Protein AF-A0A841RBI4-F1 (afdb_monomer)

Solvent-accessible surface area (backbone atoms only — not comparable to full-atom values): 9134 Å² total; per-residue (Å²): 142,87,88,86,87,81,89,78,62,91,90,53,80,94,78,85,86,85,89,70,98,61,88,44,76,69,53,50,52,53,50,52,47,70,79,53,60,72,64,89,42,61,28,33,52,98,88,42,8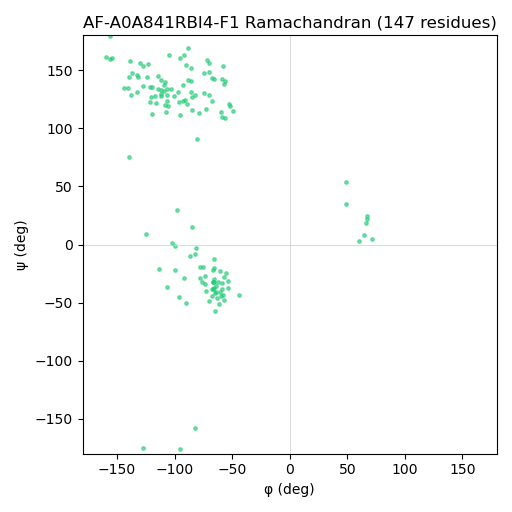2,39,85,52,61,71,87,56,41,38,38,35,36,51,56,93,97,41,25,38,40,29,35,80,88,50,72,26,39,37,92,56,54,70,68,58,48,61,74,50,44,59,68,93,45,39,44,66,26,41,103,44,30,37,34,26,58,85,37,54,68,47,75,44,81,48,80,88,64,22,34,40,33,36,29,74,80,72,49,77,49,71,30,36,49,89,30,46,62,58,53,29,58,76,69,67,64,64,78,81,126

Structure (mmCIF, N/CA/C/O backbone):
data_AF-A0A841RBI4-F1
#
_entry.id   AF-A0A841RBI4-F1
#
loop_
_atom_site.group_PDB
_atom_site.id
_atom_site.type_symbol
_atom_site.label_atom_id
_atom_site.label_alt_id
_atom_site.label_comp_id
_atom_site.label_asym_id
_atom_site.label_entity_id
_atom_site.label_seq_id
_atom_site.pdbx_PDB_ins_code
_atom_site.Cartn_x
_atom_site.Cartn_y
_atom_site.Cartn_z
_atom_site.occupancy
_atom_site.B_iso_or_equiv
_atom_site.auth_seq_id
_atom_site.auth_comp_id
_atom_site.auth_asym_id
_atom_site.auth_atom_id
_atom_site.pdbx_PDB_model_num
ATOM 1 N N . MET A 1 1 ? -30.031 3.336 -1.674 1.00 57.56 1 MET A N 1
ATOM 2 C CA . MET A 1 1 ? -29.160 4.157 -0.812 1.00 57.56 1 MET A CA 1
ATOM 3 C C . MET A 1 1 ? -29.921 5.422 -0.453 1.00 57.56 1 MET A C 1
ATOM 5 O O . MET A 1 1 ? -30.306 6.155 -1.354 1.00 57.56 1 MET A O 1
ATOM 9 N N . LYS A 1 2 ? -30.240 5.612 0.828 1.00 60.81 2 LYS A N 1
ATOM 10 C CA . LYS A 1 2 ? -30.864 6.827 1.362 1.00 60.81 2 LYS A CA 1
ATOM 11 C C . LYS A 1 2 ? -29.841 7.419 2.325 1.00 60.81 2 LYS A C 1
ATOM 13 O O . LYS A 1 2 ? -29.410 6.704 3.221 1.00 60.81 2 LYS A O 1
ATOM 18 N N . THR A 1 3 ? -29.422 8.656 2.096 1.00 56.69 3 THR A N 1
ATOM 19 C CA . THR A 1 3 ? -28.378 9.312 2.891 1.00 56.69 3 THR A CA 1
ATOM 20 C C . THR A 1 3 ? -29.018 10.437 3.692 1.00 56.69 3 THR A C 1
ATOM 22 O O . THR A 1 3 ? -29.759 11.239 3.125 1.00 56.69 3 THR A O 1
ATOM 25 N N . SER A 1 4 ? -28.758 10.483 4.994 1.00 67.25 4 SER A N 1
ATOM 26 C CA . SER A 1 4 ? -29.195 11.548 5.900 1.00 67.25 4 SER A CA 1
ATOM 27 C C . SER A 1 4 ? -27.986 12.078 6.655 1.00 67.25 4 SER A C 1
ATOM 29 O O . SER A 1 4 ? -27.141 11.298 7.086 1.00 67.25 4 SER A O 1
ATOM 31 N N . ILE A 1 5 ? -27.899 13.399 6.775 1.00 74.12 5 ILE A N 1
ATOM 32 C CA . ILE A 1 5 ? -26.862 14.094 7.536 1.00 74.12 5 ILE A CA 1
ATOM 33 C C . ILE A 1 5 ? -27.600 14.922 8.580 1.00 74.12 5 ILE A C 1
ATOM 35 O O . ILE A 1 5 ? -28.453 15.734 8.220 1.00 74.12 5 ILE A O 1
ATOM 39 N N . GLU A 1 6 ? -27.289 14.695 9.850 1.00 77.12 6 GLU A N 1
ATOM 40 C CA . GLU A 1 6 ? -27.849 15.442 10.972 1.00 77.12 6 GLU A CA 1
ATOM 41 C C . GLU A 1 6 ? -26.716 16.186 11.677 1.00 77.12 6 GLU A C 1
ATOM 43 O O . GLU A 1 6 ? -25.682 15.605 12.000 1.00 77.12 6 GLU A O 1
ATOM 48 N N . HIS A 1 7 ? -26.893 17.492 11.866 1.00 73.88 7 HIS A N 1
ATOM 49 C CA . HIS A 1 7 ? -25.967 18.315 12.635 1.00 73.88 7 HIS A CA 1
ATOM 50 C C . HIS A 1 7 ? -26.410 18.306 14.101 1.00 73.88 7 HIS A C 1
ATOM 52 O O . HIS A 1 7 ? -27.535 18.708 14.402 1.00 73.88 7 HIS A O 1
ATOM 58 N N . ILE A 1 8 ? -25.532 17.849 14.993 1.00 80.44 8 ILE A N 1
ATOM 59 C CA . ILE A 1 8 ? -25.733 17.859 16.449 1.00 80.44 8 ILE A CA 1
ATOM 60 C C . ILE A 1 8 ? -25.158 19.137 17.077 1.00 80.44 8 ILE A C 1
ATOM 62 O O . ILE A 1 8 ? -24.394 19.859 16.431 1.00 80.44 8 ILE A O 1
ATOM 66 N N . SER A 1 9 ? -25.558 19.444 18.314 1.00 80.50 9 SER A N 1
ATOM 67 C CA . SER A 1 9 ? -25.050 20.616 19.041 1.00 80.50 9 SER A CA 1
ATOM 68 C C . SER A 1 9 ? -23.579 20.438 19.440 1.00 80.50 9 SER A C 1
ATOM 70 O O . SER A 1 9 ? -23.110 19.310 19.583 1.00 80.50 9 SER A O 1
ATOM 72 N N . GLU A 1 10 ? -22.850 21.539 19.646 1.00 75.38 10 GLU A N 1
ATOM 73 C CA . GLU A 1 10 ? -21.419 21.505 20.004 1.00 75.38 10 GLU A CA 1
ATOM 74 C C . GLU A 1 10 ? -21.147 20.889 21.389 1.00 75.38 10 GLU A C 1
ATOM 76 O O . GLU A 1 10 ? -20.031 20.453 21.657 1.00 75.38 10 GLU A O 1
ATOM 81 N N . GLU A 1 11 ? -22.151 20.830 22.270 1.00 79.12 11 GLU A N 1
ATOM 82 C CA . GLU A 1 11 ? -22.046 20.209 23.597 1.00 79.12 11 GLU A CA 1
ATOM 83 C C . GLU A 1 11 ? -22.235 18.684 23.577 1.00 79.12 11 GLU A C 1
ATOM 85 O O . GLU A 1 11 ? -22.062 18.027 24.605 1.00 79.12 11 GLU A O 1
ATOM 90 N N . SER A 1 12 ? -22.623 18.121 22.432 1.00 78.62 12 SER A N 1
ATOM 91 C CA . SER A 1 12 ? -22.836 16.686 22.256 1.00 78.62 12 SER A CA 1
ATOM 92 C C . SER A 1 12 ? -21.519 15.992 21.898 1.00 78.62 12 SER A C 1
ATOM 94 O O . SER A 1 12 ? -20.729 16.515 21.112 1.00 78.62 12 SER A O 1
ATOM 96 N N . GLU A 1 13 ? -21.276 14.796 22.438 1.00 69.94 13 GLU A N 1
ATOM 97 C CA . GLU A 1 13 ? -20.157 13.975 21.967 1.00 69.94 13 GLU A CA 1
ATOM 98 C C . GLU A 1 13 ? -20.397 13.545 20.514 1.00 69.94 13 GLU A C 1
ATOM 100 O O . GLU A 1 13 ? -21.522 13.241 20.115 1.00 69.94 13 GLU A O 1
ATOM 105 N N . THR A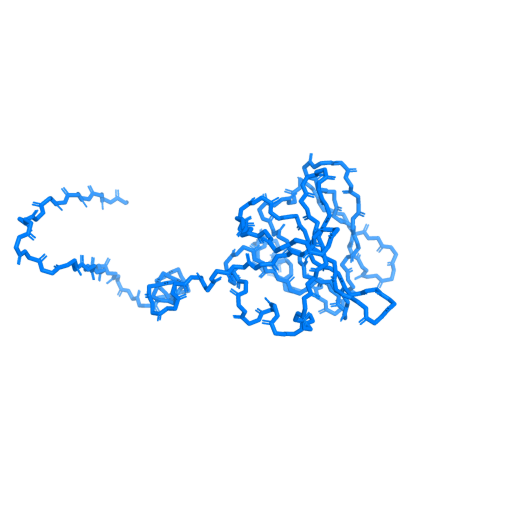 1 14 ? -19.329 13.516 19.716 1.00 72.88 14 THR A N 1
ATOM 106 C CA . THR A 1 14 ? -19.391 13.022 18.337 1.00 72.88 14 THR A CA 1
ATOM 107 C C . THR A 1 14 ? -19.851 11.566 18.334 1.00 72.88 14 THR A C 1
ATOM 109 O O . THR A 1 14 ? -19.123 10.682 18.782 1.00 72.88 14 THR A O 1
ATOM 112 N N . GLU A 1 15 ? -21.032 11.312 17.775 1.00 76.88 15 GLU A N 1
ATOM 113 C CA . GLU A 1 15 ? -21.615 9.977 17.652 1.00 76.88 15 GLU A CA 1
ATOM 114 C C . GLU A 1 15 ? -21.673 9.538 16.181 1.00 76.88 15 GLU A C 1
ATOM 116 O O . GLU A 1 15 ? -21.973 10.330 15.284 1.00 76.88 15 GLU A O 1
ATOM 121 N N . VAL A 1 16 ? -21.404 8.254 15.923 1.00 78.94 16 VAL A N 1
ATOM 122 C CA . VAL A 1 16 ? -21.596 7.626 14.609 1.00 78.94 16 VAL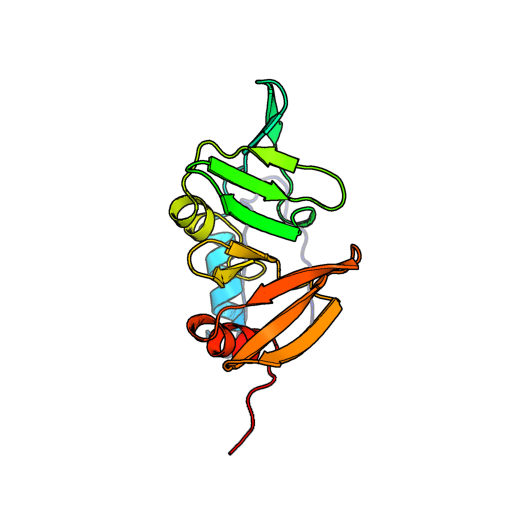 A CA 1
ATOM 123 C C . VAL A 1 16 ? -22.601 6.485 14.747 1.00 78.94 16 VAL A C 1
ATOM 125 O O . VAL A 1 16 ? -22.302 5.461 15.358 1.00 78.94 16 VAL A O 1
ATOM 128 N N . VAL A 1 17 ? -23.784 6.639 14.144 1.00 83.50 17 VAL A N 1
ATOM 129 C CA . VAL A 1 17 ? -24.847 5.619 14.151 1.00 83.50 17 VAL A CA 1
ATOM 130 C C . VAL A 1 17 ? -24.944 4.947 12.781 1.00 83.50 17 VAL A C 1
ATOM 132 O O . VAL A 1 17 ? -25.231 5.595 11.774 1.00 83.50 17 VAL A O 1
ATOM 135 N N . ILE A 1 18 ? -24.727 3.629 12.735 1.00 85.00 18 ILE A N 1
ATOM 136 C CA . ILE A 1 18 ? -24.748 2.840 11.494 1.00 85.00 18 ILE A CA 1
ATOM 137 C C . ILE A 1 18 ? -26.012 1.977 11.449 1.00 85.00 18 ILE A C 1
ATOM 139 O O . ILE A 1 18 ? -26.157 1.020 12.207 1.00 85.00 18 ILE A O 1
ATOM 143 N N . TYR A 1 19 ? -26.903 2.273 10.501 1.00 86.81 19 TYR A N 1
ATOM 144 C CA . TYR A 1 19 ? -28.068 1.440 10.198 1.00 86.81 19 TYR A CA 1
ATOM 145 C C . TYR A 1 19 ? -27.753 0.501 9.031 1.00 86.81 19 TYR A C 1
ATOM 147 O O . TYR A 1 19 ? -27.620 0.938 7.888 1.00 86.81 19 TYR A O 1
ATOM 155 N N . CYS A 1 20 ? -27.665 -0.799 9.304 1.00 88.38 20 CYS A N 1
ATOM 156 C CA . CYS A 1 20 ? -27.403 -1.829 8.300 1.00 88.38 20 CYS A CA 1
ATOM 157 C C . CYS A 1 20 ? -28.412 -2.981 8.405 1.00 88.38 20 CYS A C 1
ATOM 159 O O . CYS A 1 20 ? -29.029 -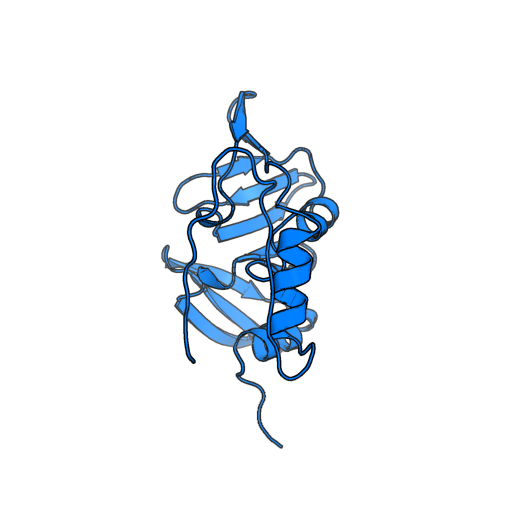3.192 9.447 1.00 88.38 20 CYS A O 1
ATOM 161 N N . HIS A 1 21 ? -28.611 -3.715 7.305 1.00 88.56 21 HIS A N 1
ATOM 162 C CA . HIS A 1 21 ? -29.467 -4.912 7.310 1.00 88.56 21 HIS A CA 1
ATOM 16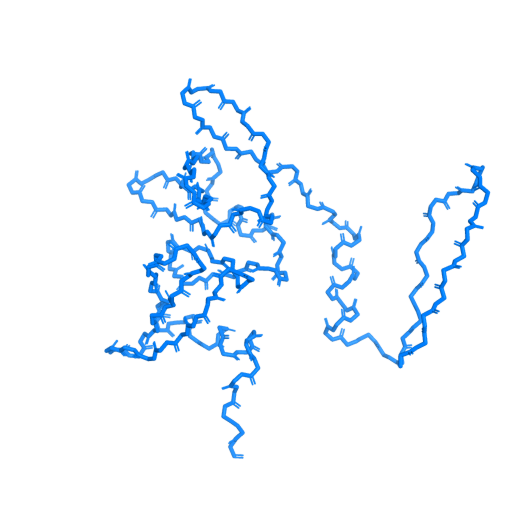3 C C . HIS A 1 21 ? -28.741 -6.121 7.927 1.00 88.56 21 HIS A C 1
ATOM 165 O O . HIS A 1 21 ? -29.383 -7.000 8.496 1.00 88.56 21 HIS A O 1
ATOM 171 N N . ALA A 1 22 ? -27.411 -6.152 7.815 1.00 90.25 22 ALA A N 1
ATOM 172 C CA . ALA A 1 22 ? -26.499 -7.088 8.459 1.00 90.25 22 ALA A CA 1
ATOM 173 C C . ALA A 1 22 ? -25.107 -6.439 8.552 1.00 90.25 22 ALA A C 1
ATOM 175 O O . ALA A 1 22 ? -24.813 -5.516 7.791 1.00 90.25 22 ALA A O 1
ATOM 176 N N . ILE A 1 23 ? -24.251 -6.935 9.450 1.00 87.81 23 ILE A N 1
ATOM 177 C CA . ILE A 1 23 ? -22.821 -6.598 9.444 1.00 87.81 23 ILE A CA 1
ATOM 178 C C . ILE A 1 23 ? -22.154 -7.473 8.381 1.00 87.81 23 ILE A C 1
ATOM 180 O O . ILE A 1 23 ? -21.787 -8.617 8.646 1.00 87.81 23 ILE A O 1
ATOM 184 N N . ASP A 1 24 ? -22.081 -6.955 7.162 1.00 89.31 24 ASP A N 1
ATOM 185 C CA . ASP A 1 24 ? -21.365 -7.561 6.043 1.00 89.31 24 ASP A CA 1
ATOM 186 C C . ASP A 1 24 ? -19.947 -6.976 5.904 1.00 89.31 24 ASP A C 1
ATOM 188 O O . ASP A 1 24 ? -19.496 -6.186 6.740 1.00 89.31 24 ASP A O 1
ATOM 192 N N . ASP A 1 25 ? -19.219 -7.388 4.862 1.00 76.88 25 ASP A N 1
ATOM 193 C CA . ASP A 1 25 ? -17.833 -6.961 4.633 1.00 76.88 25 ASP A CA 1
ATOM 194 C C . ASP A 1 25 ? -17.702 -5.430 4.501 1.00 76.88 25 ASP A C 1
ATOM 196 O O . ASP A 1 25 ? -16.703 -4.859 4.945 1.00 76.88 25 ASP A O 1
ATOM 200 N N . GLU A 1 26 ? -18.712 -4.749 3.943 1.00 81.00 26 GLU A N 1
ATOM 201 C CA . GLU A 1 26 ? -18.712 -3.287 3.814 1.00 81.00 26 GLU A CA 1
ATOM 202 C C . GLU A 1 26 ? -18.870 -2.613 5.181 1.00 81.00 26 GLU A C 1
ATOM 204 O O . GLU A 1 26 ? -18.076 -1.739 5.541 1.00 81.00 26 GLU A O 1
ATOM 209 N N . VAL A 1 27 ? -19.852 -3.047 5.978 1.00 89.56 27 VAL A N 1
ATOM 210 C CA . VAL A 1 27 ? -20.087 -2.501 7.325 1.00 89.56 27 VAL A CA 1
ATOM 211 C C . VAL A 1 27 ? -18.900 -2.787 8.246 1.00 89.56 27 VAL A C 1
ATOM 213 O O . VAL A 1 27 ? -18.463 -1.911 8.994 1.00 89.56 27 VAL A O 1
ATOM 216 N N . SER A 1 28 ? -18.327 -3.989 8.166 1.00 81.12 28 SER A N 1
ATOM 217 C CA . SER A 1 28 ? -17.174 -4.382 8.978 1.00 81.12 28 SER A CA 1
ATOM 218 C C . SER A 1 28 ? -15.926 -3.546 8.666 1.00 81.12 28 SER A C 1
ATOM 220 O O . SER A 1 28 ? -15.154 -3.227 9.576 1.00 81.12 28 SER A O 1
ATOM 222 N N . ALA A 1 29 ? -15.718 -3.161 7.402 1.00 75.44 29 ALA A N 1
ATOM 223 C CA . ALA A 1 29 ? -14.620 -2.274 7.021 1.00 75.44 29 ALA A CA 1
ATOM 224 C C . ALA A 1 29 ? -14.784 -0.867 7.623 1.00 75.44 29 ALA A C 1
ATOM 226 O O . ALA A 1 29 ? -13.800 -0.264 8.056 1.00 75.44 29 ALA A O 1
ATOM 227 N N . LEU A 1 30 ? -16.025 -0.371 7.696 1.00 83.00 30 LEU A N 1
ATOM 228 C CA . LEU A 1 30 ? -16.350 0.938 8.262 1.00 83.00 30 LEU A CA 1
ATOM 229 C C . LEU A 1 30 ? -16.109 0.979 9.778 1.00 83.00 30 LEU A C 1
ATOM 231 O O . LEU A 1 30 ? -15.477 1.909 10.272 1.00 83.00 30 LEU A O 1
ATOM 235 N N . LEU A 1 31 ? -16.534 -0.064 10.500 1.00 83.44 31 LEU A N 1
ATOM 236 C CA . LEU A 1 31 ? -16.277 -0.212 11.939 1.00 83.44 31 LEU A CA 1
ATOM 237 C C . LEU A 1 31 ? -14.774 -0.244 12.246 1.00 83.44 31 LEU A C 1
ATOM 239 O O . LEU A 1 31 ? -14.303 0.476 13.120 1.00 83.44 31 LEU A O 1
ATOM 243 N N . THR A 1 32 ? -14.003 -0.999 11.458 1.00 73.50 32 THR A N 1
ATOM 244 C CA . THR A 1 32 ? -12.540 -1.091 11.615 1.00 73.50 32 THR A CA 1
ATOM 245 C C . THR A 1 32 ? -11.857 0.275 11.491 1.00 73.50 32 THR A C 1
ATOM 247 O O . THR A 1 32 ? -10.898 0.558 12.204 1.00 73.50 32 THR A O 1
ATOM 250 N N . TYR A 1 33 ? -12.336 1.122 10.577 1.00 74.12 33 TYR A N 1
ATOM 251 C CA . TYR A 1 33 ? -11.808 2.473 10.397 1.00 74.12 33 TYR A CA 1
ATOM 252 C C . TYR A 1 33 ? -12.110 3.386 11.597 1.00 74.12 33 TYR A C 1
ATOM 254 O O . TYR A 1 33 ? -11.258 4.186 11.978 1.00 74.12 33 TYR A O 1
ATOM 262 N N . LEU A 1 34 ? -13.302 3.260 12.189 1.00 79.50 34 LEU A N 1
ATOM 263 C CA . LEU A 1 34 ? -13.727 4.067 13.336 1.00 79.50 34 LEU A CA 1
ATOM 264 C C . LEU A 1 34 ? -13.012 3.660 14.635 1.00 79.50 34 LEU A C 1
ATOM 266 O O . LEU A 1 34 ? -12.608 4.535 15.395 1.00 79.50 34 LEU A O 1
ATOM 270 N N . ASP A 1 35 ? -12.806 2.358 14.862 1.00 71.31 35 ASP A N 1
ATOM 271 C CA . ASP A 1 35 ? -12.157 1.828 16.075 1.00 71.31 35 ASP A CA 1
ATOM 272 C C . ASP A 1 35 ? -10.642 2.067 16.114 1.00 71.31 35 ASP A C 1
ATOM 274 O O . ASP A 1 35 ? -10.015 2.093 17.173 1.00 71.31 35 ASP A O 1
ATOM 278 N N . SER A 1 36 ? -10.009 2.178 14.951 1.00 63.34 36 SER A N 1
ATOM 279 C CA . SER A 1 36 ? -8.566 2.373 14.829 1.00 63.34 36 SER A CA 1
ATOM 280 C C . SER A 1 36 ? -8.297 3.374 13.715 1.00 63.34 36 SER A C 1
ATOM 282 O O . SER A 1 36 ? -7.890 2.981 12.615 1.00 63.34 36 SER A O 1
ATOM 284 N N . PRO A 1 37 ? -8.540 4.673 13.981 1.00 60.66 37 PRO A N 1
ATOM 285 C CA . PRO A 1 37 ? -8.225 5.714 13.023 1.00 60.66 37 PRO A CA 1
ATOM 286 C C . PRO A 1 37 ? -6.737 5.616 12.660 1.00 60.66 37 PRO A C 1
ATOM 288 O O . PRO A 1 37 ? -5.917 5.333 13.540 1.00 60.66 37 PRO A O 1
ATOM 291 N N . PRO A 1 38 ? -6.369 5.816 11.381 1.00 59.94 38 PRO A N 1
ATOM 292 C CA . PRO A 1 38 ? -5.007 5.592 10.924 1.00 59.94 38 PRO A CA 1
ATOM 293 C C . PRO A 1 38 ? -4.007 6.343 11.800 1.00 59.94 38 PRO A C 1
ATOM 295 O O . PRO A 1 38 ? -4.044 7.572 11.902 1.00 59.94 38 PRO A O 1
ATOM 298 N N . 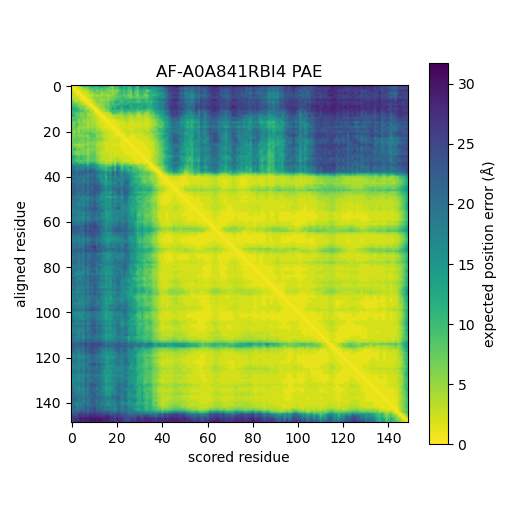THR A 1 39 ? -3.104 5.600 12.436 1.00 66.56 39 THR A N 1
ATOM 299 C CA . THR A 1 39 ? -1.984 6.180 13.169 1.00 66.56 39 THR A CA 1
ATOM 300 C C . THR A 1 39 ? -1.180 7.050 12.207 1.00 66.56 39 THR A C 1
ATOM 302 O O . THR A 1 39 ? -0.951 6.665 11.059 1.00 66.56 39 THR A O 1
ATOM 305 N N . ALA A 1 40 ? -0.743 8.224 12.665 1.00 77.75 40 ALA A N 1
ATOM 306 C CA . ALA A 1 40 ? 0.076 9.134 11.872 1.00 77.75 40 ALA A CA 1
ATOM 307 C C . ALA A 1 40 ? 1.262 8.388 11.230 1.00 77.75 40 ALA A C 1
ATOM 309 O O . ALA A 1 40 ? 2.144 7.868 11.923 1.00 77.75 40 ALA A O 1
ATOM 310 N N . LEU A 1 41 ? 1.272 8.322 9.898 1.00 89.12 41 LEU A N 1
ATOM 311 C CA . LEU A 1 41 ? 2.327 7.666 9.142 1.00 89.12 41 LEU A CA 1
ATOM 312 C C . LEU A 1 41 ? 3.479 8.645 8.937 1.00 89.12 41 LEU A C 1
ATOM 314 O O . LEU A 1 41 ? 3.281 9.736 8.412 1.00 89.12 41 LEU A O 1
ATOM 318 N N . PHE A 1 42 ? 4.692 8.247 9.309 1.00 92.25 42 PHE A N 1
ATOM 319 C CA . PHE A 1 42 ? 5.883 9.078 9.147 1.00 92.25 42 PHE A CA 1
ATOM 320 C C . PHE A 1 42 ? 6.876 8.471 8.158 1.00 92.25 42 PHE A C 1
ATOM 322 O O . PHE A 1 42 ? 7.080 7.253 8.118 1.00 92.25 42 PHE A O 1
ATOM 329 N N . GLY A 1 43 ? 7.549 9.341 7.408 1.00 95.19 43 GLY A N 1
ATOM 330 C CA . GLY A 1 43 ? 8.672 8.994 6.545 1.00 95.19 43 GLY A CA 1
ATOM 331 C C . GLY A 1 43 ? 9.809 10.002 6.661 1.00 95.19 43 GLY A C 1
ATOM 332 O O . GLY A 1 43 ? 9.578 11.180 6.906 1.00 95.19 43 GLY A O 1
ATOM 333 N N . GLU A 1 44 ? 11.042 9.532 6.501 1.00 96.19 44 GLU A N 1
ATOM 334 C CA . GLU A 1 44 ? 12.260 10.327 6.654 1.00 96.19 44 GLU A CA 1
ATOM 335 C C . GLU A 1 44 ? 12.861 10.714 5.293 1.00 96.19 44 GLU A C 1
ATOM 337 O O . GLU A 1 44 ? 13.011 9.852 4.418 1.00 96.19 44 GLU A O 1
ATOM 342 N N . VAL A 1 45 ? 13.238 11.987 5.142 1.00 95.62 45 VAL A N 1
ATOM 343 C CA . VAL A 1 45 ? 14.073 12.526 4.050 1.00 95.62 45 VAL A CA 1
ATOM 344 C C . VAL A 1 45 ? 15.140 13.402 4.695 1.00 95.62 45 VAL A C 1
ATOM 346 O O . VAL A 1 45 ? 14.821 14.187 5.574 1.00 95.62 45 VAL A O 1
ATOM 349 N N . ASP A 1 46 ? 16.412 13.230 4.333 1.00 92.62 46 ASP A N 1
ATOM 350 C CA . ASP A 1 46 ? 17.522 14.052 4.849 1.00 92.62 46 ASP A CA 1
ATOM 351 C C . ASP A 1 46 ? 17.561 14.224 6.386 1.00 92.62 46 ASP A C 1
ATOM 353 O O . ASP A 1 46 ? 18.012 15.240 6.906 1.00 92.62 46 ASP A O 1
ATOM 357 N N . LYS A 1 47 ? 17.159 13.172 7.121 1.00 88.94 47 LYS A N 1
ATOM 358 C CA . LYS A 1 47 ? 17.026 13.107 8.595 1.00 88.94 47 LYS A CA 1
ATOM 359 C C . LYS A 1 47 ? 15.855 13.898 9.192 1.00 88.94 47 LYS A C 1
ATOM 361 O O . LYS A 1 47 ? 15.703 13.911 10.415 1.00 88.94 47 LYS A O 1
ATOM 366 N N . GLU A 1 48 ? 15.003 14.487 8.366 1.00 92.62 48 GLU A N 1
ATOM 367 C CA . GLU A 1 48 ? 13.758 15.132 8.777 1.00 92.62 48 GLU A CA 1
ATOM 368 C C . GLU A 1 48 ? 12.588 14.147 8.705 1.00 92.62 48 GLU A C 1
ATOM 370 O O . GLU A 1 48 ? 12.473 13.356 7.769 1.00 92.62 48 GLU A O 1
ATOM 375 N N . LEU A 1 49 ? 11.717 14.170 9.720 1.00 93.56 49 LEU A N 1
ATOM 376 C CA . LEU A 1 49 ? 10.499 13.361 9.751 1.00 93.56 49 LEU A CA 1
ATOM 377 C C . LEU A 1 49 ? 9.338 14.144 9.141 1.00 93.56 49 LEU A C 1
ATOM 379 O O . LEU A 1 49 ? 8.978 15.213 9.626 1.00 93.56 49 LEU A O 1
ATOM 383 N N . HIS A 1 50 ? 8.702 13.554 8.137 1.00 93.44 50 HIS A N 1
ATOM 384 C CA . HIS A 1 50 ? 7.527 14.098 7.474 1.00 93.44 50 HIS A CA 1
ATOM 385 C C . HIS A 1 50 ? 6.299 13.267 7.826 1.00 93.44 50 HIS A C 1
ATOM 387 O O . HIS A 1 50 ? 6.330 12.037 7.734 1.00 93.44 50 HIS A O 1
ATOM 393 N N . LEU A 1 51 ? 5.215 13.945 8.203 1.00 92.44 51 LEU A N 1
ATOM 394 C CA . LEU A 1 51 ? 3.893 13.334 8.271 1.00 92.44 51 LEU A CA 1
ATOM 395 C C . LEU A 1 51 ? 3.411 13.047 6.846 1.00 92.44 51 LEU A C 1
ATOM 397 O O . LEU A 1 51 ? 3.435 13.930 5.987 1.00 92.44 51 LEU A O 1
ATOM 401 N N . LEU A 1 52 ? 2.988 11.813 6.601 1.00 93.31 52 LEU A N 1
ATOM 402 C CA . LEU A 1 52 ? 2.561 11.337 5.297 1.00 93.31 52 LEU A CA 1
ATOM 403 C C . LEU A 1 52 ? 1.058 11.110 5.279 1.00 93.31 52 LEU A C 1
ATOM 405 O O . LEU A 1 52 ? 0.488 10.507 6.184 1.00 93.31 52 LEU A O 1
ATOM 409 N N . ASP A 1 53 ? 0.451 11.545 4.185 1.00 91.25 53 ASP A N 1
ATOM 410 C CA . ASP A 1 53 ? -0.925 11.235 3.838 1.00 91.25 53 ASP A CA 1
ATOM 411 C C . ASP A 1 53 ? -0.966 9.876 3.109 1.00 91.25 53 ASP A C 1
ATOM 413 O O . ASP A 1 53 ? -0.395 9.768 2.011 1.00 91.25 53 ASP A O 1
ATOM 417 N N . PRO A 1 54 ? -1.613 8.836 3.676 1.00 91.38 54 PRO A N 1
ATOM 418 C CA . PRO A 1 54 ? -1.752 7.537 3.025 1.00 91.38 54 PRO A CA 1
ATOM 419 C C . PRO A 1 54 ? -2.353 7.621 1.621 1.00 91.38 54 PRO A C 1
ATOM 421 O O . PRO A 1 54 ? -1.950 6.862 0.737 1.00 91.38 54 PRO A O 1
ATOM 424 N N . GLU A 1 55 ? -3.237 8.587 1.357 1.00 91.31 55 GLU A N 1
ATOM 425 C CA . GLU A 1 55 ? -3.836 8.749 0.035 1.00 91.31 55 GLU A CA 1
ATOM 426 C C . GLU A 1 55 ? -2.821 9.167 -1.027 1.00 91.31 55 GLU A C 1
ATOM 428 O O . GLU A 1 55 ? -3.040 8.928 -2.214 1.00 91.31 55 GLU A O 1
ATOM 433 N N . LYS A 1 56 ? -1.688 9.766 -0.650 1.00 94.69 56 LYS A N 1
ATOM 434 C CA . LYS A 1 56 ? -0.621 10.153 -1.589 1.00 94.69 56 LYS A CA 1
ATOM 435 C C . LYS A 1 56 ? 0.373 9.026 -1.856 1.00 94.69 56 LYS A C 1
ATOM 437 O O . LYS A 1 56 ? 1.171 9.126 -2.789 1.00 94.69 56 LYS A O 1
ATOM 442 N N . ILE A 1 57 ? 0.310 7.938 -1.092 1.00 96.75 57 ILE A N 1
ATOM 443 C CA . ILE A 1 57 ? 1.241 6.817 -1.201 1.00 96.75 57 ILE A CA 1
ATOM 444 C C . ILE A 1 57 ? 0.775 5.844 -2.280 1.00 96.75 57 ILE A C 1
ATOM 446 O O . ILE A 1 57 ? -0.372 5.402 -2.313 1.00 96.75 57 ILE A O 1
ATOM 450 N N . TYR A 1 58 ? 1.707 5.477 -3.153 1.00 98.19 58 TYR A N 1
ATOM 451 C CA . TYR A 1 58 ? 1.514 4.497 -4.212 1.00 98.19 58 TYR A CA 1
ATOM 452 C C . TYR A 1 58 ? 1.851 3.088 -3.744 1.00 98.19 58 TYR A C 1
ATOM 454 O O . TYR A 1 58 ? 1.061 2.168 -3.933 1.00 98.19 58 TYR A O 1
ATOM 462 N N . TYR A 1 59 ? 3.017 2.902 -3.136 1.00 98.19 59 TYR A N 1
ATOM 463 C CA . TYR A 1 59 ? 3.433 1.612 -2.601 1.00 98.19 59 TYR A CA 1
ATOM 464 C C . TYR A 1 59 ? 4.530 1.794 -1.557 1.00 98.19 59 TYR A C 1
ATOM 466 O O . TYR A 1 59 ? 5.204 2.823 -1.493 1.00 98.19 59 TYR A O 1
ATOM 474 N N . VAL A 1 60 ? 4.715 0.762 -0.749 1.00 98.12 60 VAL A N 1
ATOM 475 C CA . VAL A 1 60 ? 5.812 0.637 0.202 1.00 98.12 60 VAL A CA 1
ATOM 476 C C . VAL A 1 60 ? 6.595 -0.606 -0.169 1.00 98.12 60 VAL A C 1
ATOM 478 O O . VAL A 1 60 ? 6.001 -1.653 -0.425 1.00 98.12 60 VAL A O 1
ATOM 481 N N . GLU A 1 61 ? 7.920 -0.521 -0.185 1.00 97.38 61 GLU A N 1
ATOM 482 C CA . GLU A 1 61 ? 8.764 -1.676 -0.460 1.00 97.38 61 GLU A CA 1
ATOM 483 C C . GLU A 1 61 ? 9.901 -1.807 0.548 1.00 97.38 61 GLU A C 1
ATOM 485 O O . GLU A 1 61 ? 10.453 -0.819 1.026 1.00 97.38 61 GLU A O 1
ATOM 490 N N . SER A 1 62 ? 10.278 -3.042 0.861 1.00 97.69 62 SER A N 1
ATOM 491 C CA . SER A 1 62 ? 11.522 -3.311 1.562 1.00 97.69 62 SER A CA 1
ATOM 492 C C . SER A 1 62 ? 12.605 -3.667 0.559 1.00 97.69 62 SER A C 1
ATOM 494 O O . SER A 1 62 ? 12.477 -4.628 -0.198 1.00 97.69 62 SER A O 1
ATOM 496 N N . PHE A 1 63 ? 13.692 -2.908 0.587 1.00 94.75 63 PHE A N 1
ATOM 497 C CA . PHE A 1 63 ? 14.864 -3.143 -0.240 1.00 94.75 63 PHE A CA 1
ATOM 498 C C . PHE A 1 63 ? 16.121 -2.876 0.585 1.00 94.75 63 PHE A C 1
ATOM 500 O O . PHE A 1 63 ? 16.188 -1.889 1.316 1.00 94.75 63 PHE A O 1
ATOM 507 N N . ASP A 1 64 ? 17.104 -3.775 0.496 1.00 92.94 64 ASP A N 1
ATOM 508 C CA . ASP A 1 64 ? 18.393 -3.652 1.190 1.00 92.94 64 ASP A CA 1
ATOM 509 C C . ASP A 1 64 ? 18.258 -3.305 2.692 1.00 92.94 64 ASP A C 1
ATOM 511 O O . ASP A 1 64 ? 18.774 -2.306 3.193 1.00 92.94 64 ASP A O 1
ATOM 515 N N . ARG A 1 65 ? 17.463 -4.115 3.411 1.00 90.00 65 ARG A N 1
ATOM 516 C CA . ARG A 1 65 ? 17.158 -3.986 4.858 1.00 90.00 65 ARG A CA 1
ATOM 517 C C . ARG A 1 65 ? 16.485 -2.674 5.285 1.00 90.00 65 ARG A C 1
ATOM 519 O O . ARG A 1 65 ? 16.212 -2.501 6.474 1.00 90.00 65 ARG A O 1
ATOM 526 N N . ARG A 1 66 ? 16.176 -1.792 4.339 1.00 95.81 66 ARG A N 1
ATOM 527 C CA . ARG A 1 66 ? 15.421 -0.556 4.534 1.00 95.81 66 ARG A CA 1
ATOM 528 C C . ARG A 1 66 ? 14.011 -0.711 3.991 1.00 95.81 66 ARG A C 1
ATOM 530 O O . ARG A 1 66 ? 13.712 -1.646 3.242 1.00 95.81 66 ARG A O 1
ATOM 537 N N . VAL A 1 67 ? 13.139 0.188 4.421 1.00 98.00 67 VAL A N 1
ATOM 538 C CA . VAL A 1 67 ? 11.759 0.276 3.955 1.00 98.00 67 VAL A CA 1
ATOM 539 C C . VAL A 1 67 ? 11.565 1.651 3.347 1.00 98.00 67 VAL A C 1
ATOM 541 O O . VAL A 1 67 ? 11.893 2.658 3.968 1.00 98.00 67 VAL A O 1
ATOM 544 N N . PHE A 1 68 ? 11.074 1.675 2.118 1.00 98.00 68 PHE A N 1
ATOM 545 C CA . PHE A 1 68 ? 10.852 2.878 1.341 1.00 98.00 68 PHE A CA 1
ATOM 546 C C . PHE A 1 68 ? 9.362 3.058 1.096 1.00 98.00 68 PHE A C 1
ATOM 548 O O . PHE A 1 68 ? 8.679 2.113 0.706 1.00 98.00 68 PHE A O 1
ATOM 555 N N . ILE A 1 69 ? 8.880 4.276 1.306 1.00 98.06 69 ILE A N 1
ATOM 556 C CA . ILE A 1 69 ? 7.509 4.688 1.024 1.00 98.06 69 ILE A CA 1
ATOM 557 C C . ILE A 1 69 ? 7.559 5.566 -0.221 1.00 98.06 69 ILE A C 1
ATOM 559 O O . ILE A 1 69 ? 8.290 6.558 -0.249 1.00 98.06 69 ILE A O 1
ATOM 563 N N . TYR A 1 70 ? 6.808 5.195 -1.252 1.00 97.75 70 TYR A N 1
ATOM 564 C CA . TYR A 1 70 ? 6.788 5.902 -2.525 1.00 97.75 70 TYR A CA 1
ATOM 565 C C . TYR A 1 70 ? 5.475 6.647 -2.695 1.00 97.75 70 TYR A C 1
ATOM 567 O O . TYR A 1 70 ? 4.405 6.034 -2.720 1.00 97.75 70 TYR A O 1
ATOM 575 N N . GLY A 1 71 ? 5.576 7.965 -2.844 1.00 96.56 71 GLY A N 1
ATOM 576 C CA . GLY A 1 71 ? 4.504 8.801 -3.360 1.00 96.56 71 GLY A CA 1
ATOM 577 C C . GLY A 1 71 ? 4.476 8.789 -4.889 1.00 96.56 71 GLY A C 1
ATOM 578 O O . GLY A 1 71 ? 4.994 7.878 -5.546 1.00 96.56 71 GLY A O 1
ATOM 579 N N . GLU A 1 72 ? 3.877 9.823 -5.471 1.00 95.19 72 GLU A N 1
ATOM 580 C CA . GLU A 1 72 ? 3.864 10.011 -6.923 1.00 95.19 72 GLU A CA 1
ATOM 581 C C . GLU A 1 72 ? 5.278 10.260 -7.464 1.00 95.19 72 GLU A C 1
ATOM 583 O O . GLU A 1 72 ? 5.785 9.468 -8.270 1.00 95.19 72 GLU A O 1
ATOM 588 N N . CYS A 1 73 ? 5.919 11.306 -6.937 1.00 92.25 73 CYS A N 1
ATOM 589 C CA . CYS A 1 73 ? 7.290 11.718 -7.244 1.00 92.25 73 CYS A CA 1
ATOM 590 C C . CYS A 1 73 ? 8.231 11.571 -6.040 1.00 92.25 73 CYS A C 1
ATOM 592 O O . CYS A 1 73 ? 9.442 11.455 -6.223 1.00 92.25 73 CYS A O 1
ATOM 594 N N . ASP A 1 74 ? 7.677 11.527 -4.830 1.00 93.50 74 ASP A N 1
ATOM 595 C CA . ASP A 1 74 ? 8.441 11.549 -3.587 1.00 93.50 74 ASP A CA 1
ATOM 596 C C . ASP A 1 74 ? 8.826 10.149 -3.105 1.00 93.50 74 ASP A C 1
ATOM 598 O O . ASP A 1 74 ? 8.163 9.142 -3.390 1.00 93.50 74 ASP A O 1
ATOM 602 N N . LYS A 1 75 ? 9.911 10.094 -2.333 1.00 96.00 75 LYS A N 1
ATOM 603 C CA . LYS A 1 75 ? 10.423 8.875 -1.712 1.00 96.00 75 LYS A CA 1
ATOM 604 C C . LYS A 1 75 ? 10.847 9.172 -0.282 1.00 96.00 75 LYS A C 1
ATOM 606 O O . LYS A 1 75 ? 11.672 10.048 -0.058 1.00 96.00 75 LYS A O 1
ATOM 611 N N . TYR A 1 76 ? 10.360 8.362 0.648 1.00 97.62 76 TYR A N 1
ATOM 612 C CA . TYR A 1 76 ? 10.675 8.463 2.069 1.00 97.62 76 TYR A CA 1
ATOM 613 C C . TYR A 1 76 ? 11.266 7.153 2.584 1.00 97.62 76 TYR A C 1
ATOM 615 O O . TYR A 1 76 ? 10.994 6.080 2.038 1.00 97.62 76 TYR A O 1
ATOM 623 N N . ILE A 1 77 ? 12.047 7.220 3.660 1.00 97.31 77 ILE A N 1
ATOM 624 C CA . ILE A 1 77 ? 12.525 6.044 4.394 1.00 97.31 77 ILE A CA 1
ATOM 625 C C . ILE A 1 77 ? 11.657 5.855 5.637 1.00 97.31 77 ILE A C 1
ATOM 627 O O . ILE A 1 77 ? 11.491 6.775 6.430 1.00 97.31 77 ILE A O 1
ATOM 631 N N . SER A 1 78 ? 11.116 4.656 5.840 1.00 96.12 78 SER A N 1
ATOM 632 C CA . SER A 1 78 ? 10.432 4.323 7.088 1.00 96.12 78 SER A CA 1
ATOM 633 C C . SER A 1 78 ? 11.412 3.765 8.117 1.00 96.12 78 SER A C 1
ATOM 635 O O . SER A 1 78 ? 12.293 2.965 7.791 1.00 96.12 78 SER A O 1
ATOM 637 N N . ARG A 1 79 ? 11.215 4.147 9.383 1.00 93.25 79 ARG A N 1
ATOM 638 C CA . ARG A 1 79 ? 11.880 3.517 10.536 1.00 93.25 79 ARG A CA 1
ATOM 639 C C . ARG A 1 79 ? 11.240 2.180 10.917 1.00 93.25 79 ARG A C 1
ATOM 641 O O . ARG A 1 79 ? 11.883 1.374 11.586 1.00 93.25 79 ARG A O 1
ATOM 648 N N . LYS A 1 80 ? 10.003 1.943 10.474 1.00 93.69 80 LYS A N 1
ATOM 649 C CA . LYS A 1 80 ? 9.243 0.717 10.725 1.00 93.69 80 LYS A CA 1
ATOM 650 C C . LYS A 1 80 ? 9.579 -0.352 9.692 1.00 93.69 80 LYS A C 1
ATOM 652 O O . LYS A 1 80 ? 9.963 -0.069 8.553 1.00 93.69 80 LYS A O 1
ATOM 657 N N . LYS A 1 81 ? 9.448 -1.611 10.090 1.00 95.50 81 LYS A N 1
ATOM 658 C CA . LYS A 1 81 ? 9.512 -2.763 9.197 1.00 95.50 81 LYS A CA 1
ATOM 659 C C . LYS A 1 81 ? 8.255 -2.826 8.344 1.00 95.50 81 LYS A C 1
ATOM 661 O O . LYS A 1 81 ? 7.200 -2.298 8.673 1.00 95.50 81 LYS A O 1
ATOM 666 N N . LEU A 1 82 ? 8.375 -3.535 7.227 1.00 96.88 82 LEU A N 1
ATOM 667 C CA . LEU A 1 82 ? 7.288 -3.648 6.267 1.00 96.88 82 LEU A CA 1
ATOM 668 C C . LEU A 1 82 ? 6.047 -4.337 6.862 1.00 96.88 82 LEU A C 1
ATOM 670 O O . LEU A 1 82 ? 4.950 -4.015 6.446 1.00 96.88 82 LEU A O 1
ATOM 674 N N . TYR A 1 83 ? 6.194 -5.281 7.800 1.00 94.50 83 TYR A N 1
ATOM 675 C CA . TYR A 1 83 ? 5.032 -5.913 8.448 1.00 94.50 83 TYR A CA 1
ATOM 676 C C . TYR A 1 83 ? 4.336 -4.970 9.442 1.00 94.50 83 TYR A C 1
ATOM 678 O O . TYR A 1 83 ? 3.119 -4.974 9.506 1.00 94.50 83 TYR A O 1
ATOM 686 N N . GLU A 1 84 ? 5.081 -4.107 10.137 1.00 93.56 84 GLU A N 1
ATOM 687 C CA . GLU A 1 84 ? 4.500 -3.096 11.035 1.00 93.56 84 GLU A CA 1
ATOM 688 C C . GLU A 1 84 ? 3.680 -2.078 10.228 1.00 93.56 84 GLU A C 1
ATOM 690 O O . GLU A 1 84 ? 2.558 -1.742 10.584 1.00 93.56 84 GLU A O 1
ATOM 695 N N . LEU A 1 85 ? 4.197 -1.648 9.070 1.00 94.38 85 LEU A N 1
ATOM 696 C CA . LEU A 1 85 ? 3.439 -0.779 8.163 1.00 94.38 85 LEU A CA 1
ATOM 697 C C . LEU A 1 85 ? 2.207 -1.465 7.565 1.00 94.38 85 LEU A C 1
ATOM 699 O O . LEU A 1 85 ? 1.238 -0.788 7.253 1.00 94.38 85 LEU A O 1
ATOM 703 N N . GLU A 1 86 ? 2.223 -2.784 7.383 1.00 93.44 86 GLU A N 1
ATOM 704 C CA . GLU A 1 86 ? 1.046 -3.525 6.912 1.00 93.44 86 GLU A CA 1
ATOM 705 C C . GLU A 1 86 ? -0.097 -3.507 7.931 1.00 93.44 86 GLU A C 1
ATOM 707 O O . GLU A 1 86 ? -1.262 -3.503 7.540 1.00 93.44 86 GLU A O 1
ATOM 712 N N . GLU A 1 87 ? 0.229 -3.481 9.223 1.00 89.38 87 GLU A N 1
ATOM 713 C CA . GLU A 1 87 ? -0.754 -3.413 10.305 1.00 89.38 87 GLU A CA 1
ATOM 714 C C . GLU A 1 87 ? -1.350 -2.007 10.461 1.00 89.38 87 GLU A C 1
ATOM 716 O O . GLU A 1 87 ? -2.524 -1.884 10.801 1.00 89.38 87 GLU A O 1
ATOM 721 N N . GLU A 1 88 ? -0.565 -0.964 10.172 1.00 87.19 88 GLU A N 1
ATOM 722 C CA . GLU A 1 88 ? -0.958 0.441 10.352 1.00 87.19 88 GLU A CA 1
ATOM 723 C C . GLU A 1 88 ? -1.595 1.087 9.121 1.00 87.19 88 GLU A C 1
ATOM 725 O O . GLU A 1 88 ? -2.387 2.022 9.247 1.00 87.19 88 GLU A O 1
ATOM 730 N N . LEU A 1 89 ? -1.231 0.638 7.918 1.00 90.88 89 LEU A N 1
ATOM 731 C CA . LEU A 1 89 ? -1.779 1.206 6.692 1.00 90.88 89 LEU A CA 1
ATOM 732 C C . LEU A 1 89 ? -3.277 0.876 6.565 1.00 90.88 89 LEU A C 1
ATOM 734 O O . LEU A 1 89 ? -3.687 -0.246 6.874 1.00 90.88 89 LEU A O 1
ATOM 738 N N . PRO A 1 90 ? -4.103 1.804 6.040 1.00 88.38 90 PRO A N 1
ATOM 739 C CA . PRO A 1 90 ? -5.529 1.563 5.858 1.00 88.38 90 PRO A CA 1
ATOM 740 C C . PRO A 1 90 ? -5.791 0.319 4.997 1.00 88.38 90 PRO A C 1
ATOM 742 O O . PRO A 1 90 ? -5.585 0.327 3.781 1.00 88.38 90 PRO A O 1
ATOM 745 N N . LYS A 1 91 ? -6.279 -0.758 5.622 1.00 86.56 91 LYS A N 1
ATOM 746 C CA . LYS A 1 91 ? -6.457 -2.077 4.981 1.00 86.56 91 LYS A CA 1
ATOM 747 C C . LYS A 1 91 ? -7.417 -2.066 3.789 1.00 86.56 91 LYS A C 1
ATOM 749 O O . LYS A 1 91 ? -7.332 -2.929 2.924 1.00 86.56 91 LYS A O 1
ATOM 754 N N . HIS A 1 92 ? -8.312 -1.081 3.725 1.00 83.88 92 HIS A N 1
ATOM 755 C CA . HIS A 1 92 ? -9.221 -0.895 2.595 1.00 83.88 92 HIS A CA 1
ATOM 756 C C . HIS A 1 92 ? -8.529 -0.302 1.351 1.00 83.88 92 HIS A C 1
ATOM 758 O O . HIS A 1 92 ? -9.051 -0.428 0.248 1.00 83.88 92 HIS A O 1
ATOM 764 N N . GLN A 1 93 ? -7.355 0.328 1.499 1.00 89.81 93 GLN A N 1
ATOM 765 C CA . GLN A 1 93 ? -6.581 0.890 0.383 1.00 89.81 93 GLN A CA 1
ATOM 766 C C . GLN A 1 93 ? -5.345 0.050 0.057 1.00 89.81 93 GLN A C 1
ATOM 768 O O . GLN A 1 93 ? -4.986 -0.091 -1.114 1.00 89.81 93 GLN A O 1
ATOM 773 N N . PHE A 1 94 ? -4.690 -0.513 1.072 1.00 95.50 94 PHE A N 1
ATOM 774 C CA . PHE A 1 94 ? -3.396 -1.174 0.942 1.00 95.50 94 PHE A CA 1
ATOM 775 C C . PHE A 1 94 ? -3.503 -2.689 1.081 1.00 95.50 94 PHE A C 1
ATOM 777 O O . PHE A 1 94 ? -4.187 -3.198 1.961 1.00 95.50 94 PHE A O 1
ATOM 784 N N . PHE A 1 95 ? -2.752 -3.417 0.253 1.00 96.06 95 PHE A N 1
ATOM 785 C CA . PHE A 1 95 ? -2.617 -4.867 0.381 1.00 96.06 95 PHE A CA 1
ATOM 786 C C . PHE A 1 95 ? -1.182 -5.325 0.139 1.00 96.06 95 PHE A C 1
ATOM 788 O O . PHE A 1 95 ? -0.391 -4.665 -0.543 1.00 96.06 95 PHE A O 1
ATOM 795 N N . ARG A 1 96 ? -0.840 -6.502 0.660 1.00 97.75 96 ARG A N 1
ATOM 796 C CA . ARG A 1 96 ? 0.458 -7.125 0.413 1.00 97.75 96 ARG A CA 1
ATOM 797 C C . ARG A 1 96 ? 0.527 -7.663 -1.014 1.00 97.75 96 ARG A C 1
ATOM 799 O O . ARG A 1 96 ? -0.185 -8.589 -1.372 1.00 97.75 96 ARG A O 1
ATOM 806 N N . ALA A 1 97 ? 1.430 -7.120 -1.824 1.00 97.56 97 ALA A N 1
ATOM 807 C CA . ALA A 1 97 ? 1.607 -7.518 -3.222 1.00 97.56 97 ALA A CA 1
ATOM 808 C C . ALA A 1 97 ? 2.787 -8.488 -3.428 1.00 97.56 97 ALA A C 1
ATOM 810 O O . ALA A 1 97 ? 2.862 -9.216 -4.425 1.00 97.56 97 ALA A O 1
ATOM 811 N N . SER A 1 98 ? 3.743 -8.512 -2.499 1.00 97.62 98 SER A N 1
ATOM 812 C CA . SER A 1 98 ? 4.848 -9.472 -2.492 1.00 97.62 98 SER A CA 1
ATOM 813 C C . SER A 1 98 ? 5.420 -9.656 -1.084 1.00 97.62 98 SER A C 1
ATOM 815 O O . SER A 1 98 ? 5.025 -8.974 -0.138 1.00 97.62 98 SER A O 1
ATOM 817 N N . LYS A 1 99 ? 6.429 -10.527 -0.933 1.00 96.44 99 LYS A N 1
ATOM 818 C CA . LYS A 1 99 ? 7.193 -10.629 0.325 1.00 96.44 99 LYS A CA 1
ATOM 819 C C . LYS A 1 99 ? 7.797 -9.282 0.750 1.00 96.44 99 LYS A C 1
ATOM 821 O O . LYS A 1 99 ? 8.014 -9.077 1.940 1.00 96.44 99 LYS A O 1
ATOM 826 N N . TRP A 1 100 ? 8.018 -8.368 -0.188 1.00 97.38 100 TRP A N 1
ATOM 827 C CA . TRP A 1 100 ? 8.743 -7.122 0.029 1.00 97.38 100 TRP A CA 1
ATOM 828 C C . TRP A 1 100 ? 7.945 -5.880 -0.368 1.00 97.38 100 TRP A C 1
ATOM 830 O O . TRP A 1 100 ? 8.539 -4.817 -0.407 1.00 97.38 100 TRP A O 1
ATOM 840 N N . MET A 1 101 ? 6.647 -5.978 -0.684 1.00 98.31 101 MET A N 1
ATOM 841 C CA . MET A 1 101 ? 5.876 -4.834 -1.183 1.00 98.31 101 MET A CA 1
ATOM 842 C C . MET A 1 101 ? 4.434 -4.834 -0.681 1.00 98.31 101 MET A C 1
ATOM 844 O O . MET A 1 101 ? 3.754 -5.859 -0.758 1.00 98.31 101 MET A O 1
ATOM 848 N N . ILE A 1 102 ? 3.977 -3.663 -0.243 1.00 98.38 102 ILE A N 1
ATOM 849 C CA . ILE A 1 102 ? 2.580 -3.314 0.030 1.00 98.38 102 ILE A CA 1
ATOM 850 C C . ILE A 1 102 ? 2.165 -2.289 -1.024 1.00 98.38 102 ILE A C 1
ATOM 852 O O . ILE A 1 102 ? 2.909 -1.348 -1.291 1.00 98.38 102 ILE A O 1
ATOM 856 N N . LEU A 1 103 ? 1.009 -2.471 -1.647 1.00 98.44 103 LEU A N 1
ATOM 857 C CA . LEU A 1 103 ? 0.550 -1.670 -2.777 1.00 98.44 103 LEU A CA 1
ATOM 858 C C . LEU A 1 103 ? -0.781 -0.990 -2.448 1.00 98.44 103 LEU A C 1
ATOM 860 O O . LEU A 1 103 ? -1.684 -1.644 -1.932 1.00 98.44 103 LEU A O 1
ATOM 864 N N . ASN A 1 104 ? -0.908 0.297 -2.785 1.00 97.44 104 ASN A N 1
ATOM 865 C CA . ASN A 1 104 ? -2.179 1.014 -2.748 1.00 97.44 104 ASN A CA 1
ATOM 866 C C . ASN A 1 104 ? -3.016 0.654 -3.985 1.00 97.44 104 ASN A C 1
ATOM 868 O O . ASN A 1 104 ? -2.671 0.999 -5.119 1.00 97.44 104 ASN A O 1
ATOM 872 N N . THR A 1 105 ? -4.133 -0.032 -3.772 1.00 95.25 105 THR A N 1
ATOM 873 C CA . THR A 1 105 ? -5.045 -0.469 -4.835 1.00 95.25 105 THR A CA 1
ATOM 874 C C . THR A 1 105 ? -5.742 0.695 -5.531 1.00 95.25 105 THR A C 1
ATOM 876 O O . THR A 1 105 ? -5.912 0.659 -6.748 1.00 95.25 105 THR A O 1
ATOM 879 N N . GLY A 1 106 ? -6.018 1.787 -4.812 1.00 94.75 106 GLY A N 1
ATOM 880 C CA . GLY A 1 106 ? -6.575 3.020 -5.372 1.00 94.75 106 GLY A CA 1
ATOM 881 C C . GLY A 1 106 ? -5.633 3.740 -6.347 1.00 94.75 106 GLY A C 1
ATOM 882 O O . GLY A 1 106 ? -6.057 4.647 -7.075 1.00 94.75 106 GLY A O 1
ATOM 883 N N . LYS A 1 107 ? -4.355 3.342 -6.399 1.00 97.56 107 LYS A N 1
ATOM 884 C CA . LYS A 1 107 ? -3.344 3.876 -7.328 1.00 97.56 107 LYS A CA 1
ATOM 885 C C . LYS A 1 107 ? -3.090 2.993 -8.545 1.00 97.56 107 LYS A C 1
ATOM 887 O O . LYS A 1 107 ? -2.306 3.383 -9.411 1.00 97.56 107 LYS A O 1
ATOM 892 N N . ILE A 1 108 ? -3.760 1.848 -8.645 1.00 97.19 108 ILE A N 1
ATOM 893 C CA . ILE A 1 108 ? -3.690 0.973 -9.814 1.00 97.19 108 ILE A CA 1
ATOM 894 C C . ILE A 1 108 ? -4.497 1.601 -10.961 1.00 97.19 108 ILE A C 1
ATOM 896 O O . ILE A 1 108 ? -5.636 2.023 -10.783 1.00 97.19 108 ILE A O 1
ATOM 900 N N . GLU A 1 109 ? -3.890 1.680 -12.143 1.00 97.44 109 GLU A N 1
ATOM 901 C CA . GLU A 1 109 ? -4.536 2.092 -13.395 1.00 97.44 109 GLU A CA 1
ATOM 902 C C . GLU A 1 109 ? -4.988 0.877 -14.212 1.00 97.44 109 GLU A C 1
ATOM 904 O O . GLU A 1 109 ? -6.099 0.846 -14.730 1.00 97.44 109 GLU A O 1
ATOM 909 N N . SER A 1 110 ? -4.138 -0.143 -14.337 1.00 97.06 110 SER A N 1
ATOM 910 C CA . SER A 1 110 ? -4.497 -1.395 -15.009 1.00 97.06 110 SER A CA 1
ATOM 911 C C . SER A 1 110 ? -3.656 -2.560 -14.504 1.00 97.06 110 SER A C 1
ATOM 913 O O . SER A 1 110 ? -2.583 -2.370 -13.930 1.00 97.06 110 SER A O 1
ATOM 915 N N . VAL A 1 111 ? -4.139 -3.783 -14.722 1.00 96.75 111 VAL A N 1
ATOM 916 C CA . VAL A 1 111 ? -3.432 -5.017 -14.367 1.00 96.75 111 VAL A CA 1
ATOM 917 C C . VAL A 1 111 ? -3.439 -5.990 -15.536 1.00 96.75 111 VAL A C 1
ATOM 919 O O . VAL A 1 111 ? -4.428 -6.098 -16.259 1.00 96.75 111 VAL A O 1
ATOM 922 N N . ARG A 1 112 ? -2.349 -6.738 -15.712 1.00 95.62 112 ARG A N 1
ATOM 923 C CA . ARG A 1 112 ? -2.272 -7.819 -16.701 1.00 95.62 112 ARG A CA 1
ATOM 924 C C . ARG A 1 112 ? -1.525 -9.035 -16.154 1.00 95.62 112 ARG A C 1
ATOM 926 O O . ARG A 1 112 ? -0.560 -8.868 -15.403 1.00 95.62 112 ARG A O 1
ATOM 933 N N . PRO A 1 113 ? -1.932 -10.262 -16.520 1.00 95.38 113 PRO A N 1
ATOM 934 C CA . PRO A 1 113 ? -1.126 -11.445 -16.258 1.00 95.38 113 PRO A CA 1
ATOM 935 C C . PRO A 1 113 ? 0.243 -11.324 -16.928 1.00 95.38 113 PRO A C 1
ATOM 937 O O . PRO A 1 113 ? 0.351 -10.830 -18.051 1.00 95.38 113 PRO A O 1
ATOM 940 N N . VAL A 1 114 ? 1.277 -11.815 -16.253 1.00 95.12 114 VAL A N 1
ATOM 941 C CA . VAL A 1 114 ? 2.608 -12.015 -16.834 1.00 95.12 114 VAL A CA 1
ATOM 942 C C . VAL A 1 114 ? 3.067 -13.456 -16.588 1.00 95.12 114 VAL A C 1
ATOM 944 O O . VAL A 1 114 ? 2.305 -14.294 -16.099 1.00 95.12 114 VAL A O 1
ATOM 947 N N . ILE A 1 115 ? 4.304 -13.769 -16.970 1.00 89.38 115 ILE A N 1
ATOM 948 C CA . ILE A 1 115 ? 4.881 -15.114 -16.866 1.00 89.38 115 ILE A CA 1
ATOM 949 C C . ILE A 1 115 ? 4.841 -15.603 -15.405 1.00 89.38 115 ILE A C 1
ATOM 951 O O . ILE A 1 115 ? 4.849 -14.811 -14.459 1.00 89.38 115 ILE A O 1
ATOM 955 N N . ASP A 1 116 ? 4.807 -16.925 -15.222 1.00 89.50 116 ASP A N 1
ATOM 956 C CA . ASP A 1 116 ? 4.944 -17.577 -13.914 1.00 89.50 116 ASP A CA 1
ATOM 957 C C . ASP A 1 116 ? 3.766 -17.297 -12.954 1.00 89.50 116 ASP A C 1
ATOM 959 O O . ASP A 1 116 ? 3.887 -17.395 -11.731 1.00 89.50 116 ASP A O 1
ATOM 963 N N . GLY A 1 117 ? 2.588 -16.967 -13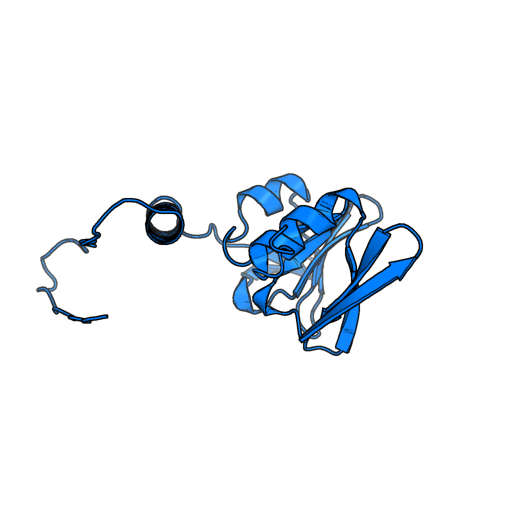.493 1.00 89.50 117 GLY A N 1
ATOM 964 C CA . GLY A 1 117 ? 1.376 -16.734 -12.698 1.00 89.50 117 GLY A CA 1
ATOM 965 C C . GLY A 1 117 ? 1.453 -15.484 -11.818 1.00 89.50 117 GLY A C 1
ATOM 966 O O . GLY A 1 117 ? 0.752 -15.400 -10.812 1.00 89.50 117 GLY A O 1
ATOM 967 N N . ARG A 1 118 ? 2.329 -14.538 -12.167 1.00 95.75 118 ARG A N 1
ATOM 968 C CA . ARG A 1 118 ? 2.405 -13.204 -11.562 1.00 95.75 118 ARG A CA 1
ATOM 969 C C . ARG A 1 118 ? 1.471 -12.243 -12.295 1.00 95.75 118 ARG A C 1
ATOM 971 O O . ARG A 1 118 ? 0.976 -12.541 -13.384 1.00 95.75 118 ARG A O 1
ATOM 978 N N . MET A 1 119 ? 1.266 -11.067 -11.718 1.00 96.88 119 MET A N 1
ATOM 979 C CA . MET A 1 119 ? 0.592 -9.960 -12.397 1.00 96.88 119 MET A CA 1
ATOM 980 C C . MET A 1 119 ? 1.485 -8.724 -12.410 1.00 96.88 119 MET A C 1
ATOM 982 O O . MET A 1 119 ? 2.219 -8.471 -11.459 1.00 96.88 119 MET A O 1
ATOM 986 N N . GLU A 1 120 ? 1.427 -7.967 -13.496 1.00 97.75 120 GLU A N 1
ATOM 987 C CA . GLU A 1 120 ? 1.971 -6.614 -13.579 1.00 97.75 120 GLU A CA 1
ATOM 988 C C . GLU A 1 120 ? 0.819 -5.634 -13.343 1.00 97.75 120 GLU A C 1
ATOM 990 O O . GLU A 1 120 ? -0.237 -5.776 -13.963 1.00 97.75 120 GLU A O 1
ATOM 995 N N . ALA A 1 121 ? 1.020 -4.657 -12.462 1.00 97.88 121 ALA A N 1
ATOM 996 C CA . ALA A 1 121 ? 0.141 -3.506 -12.314 1.00 97.88 121 ALA A CA 1
ATOM 997 C C . ALA A 1 121 ? 0.822 -2.263 -12.891 1.00 97.88 121 ALA A C 1
ATOM 999 O O . ALA A 1 121 ? 1.957 -1.943 -12.528 1.00 97.88 121 ALA A O 1
ATOM 1000 N N . MET A 1 122 ? 0.112 -1.562 -13.772 1.00 98.25 122 MET A N 1
ATOM 1001 C CA . MET A 1 122 ? 0.403 -0.179 -14.128 1.00 98.25 122 MET A CA 1
ATOM 1002 C C . MET A 1 122 ? -0.221 0.720 -13.066 1.00 98.25 122 MET A C 1
ATOM 1004 O O . MET A 1 122 ? -1.408 0.580 -12.767 1.00 98.25 122 MET A O 1
ATOM 1008 N N . LEU A 1 123 ? 0.560 1.636 -12.507 1.00 98.00 123 LEU A N 1
ATOM 1009 C CA . LEU A 1 123 ? 0.079 2.630 -11.553 1.00 98.00 123 LEU A CA 1
ATOM 1010 C C . LEU A 1 123 ? -0.260 3.946 -12.260 1.00 98.00 123 LEU A C 1
ATOM 1012 O O . LEU A 1 123 ? 0.249 4.221 -13.344 1.00 98.00 123 LEU A O 1
ATOM 1016 N N . LYS A 1 124 ? -1.068 4.798 -11.621 1.00 97.88 124 LYS A N 1
ATOM 1017 C CA . LYS A 1 124 ? -1.484 6.105 -12.172 1.00 97.88 124 LYS A CA 1
ATOM 1018 C C . LYS A 1 124 ? -0.307 7.028 -12.536 1.00 97.88 124 LYS A C 1
ATOM 1020 O O . LYS A 1 124 ? -0.406 7.778 -13.501 1.00 97.88 124 LYS A O 1
ATOM 1025 N N . ASN A 1 125 ? 0.836 6.893 -11.855 1.00 96.19 125 ASN A N 1
ATOM 1026 C CA . ASN A 1 125 ? 2.091 7.597 -12.159 1.00 96.19 125 ASN A CA 1
ATOM 1027 C C . ASN A 1 125 ? 2.948 6.901 -13.237 1.00 96.19 125 ASN A C 1
ATOM 1029 O O . ASN A 1 125 ? 4.138 7.179 -13.367 1.00 96.19 125 ASN A O 1
ATOM 1033 N N . LYS A 1 126 ? 2.368 5.955 -13.983 1.00 96.56 126 LYS A N 1
ATOM 1034 C CA . LYS A 1 126 ? 2.989 5.198 -15.082 1.00 96.56 126 LYS A CA 1
ATOM 1035 C C . LYS A 1 126 ? 4.146 4.280 -14.681 1.00 96.56 126 LYS A C 1
ATOM 1037 O O . LYS A 1 126 ? 4.780 3.675 -15.549 1.00 96.56 126 LYS A O 1
ATOM 1042 N N . LYS A 1 127 ? 4.403 4.105 -13.381 1.00 96.62 127 LYS A N 1
ATOM 1043 C CA . LYS A 1 127 ? 5.312 3.064 -12.889 1.00 96.62 127 LYS A CA 1
ATOM 1044 C C . LYS A 1 127 ? 4.643 1.695 -12.977 1.00 96.62 127 LYS A C 1
ATOM 1046 O O . LYS A 1 127 ? 3.433 1.558 -12.801 1.00 96.62 127 LYS A O 1
ATOM 1051 N N . LYS A 1 128 ? 5.460 0.671 -13.222 1.00 97.50 128 LYS A N 1
ATOM 1052 C CA . LYS A 1 128 ? 5.039 -0.732 -13.237 1.00 97.50 128 LYS A CA 1
ATOM 1053 C C . LYS A 1 128 ? 5.542 -1.435 -11.990 1.00 97.50 128 LYS A C 1
ATOM 1055 O O . LYS A 1 128 ? 6.723 -1.331 -11.665 1.00 97.50 128 LYS A O 1
ATOM 1060 N N . VAL A 1 129 ? 4.666 -2.190 -11.342 1.00 97.56 129 VAL A N 1
ATOM 1061 C CA . VAL A 1 129 ? 5.009 -3.037 -10.194 1.00 97.56 129 VAL A CA 1
ATOM 1062 C C . VAL A 1 129 ? 4.522 -4.463 -10.420 1.00 97.56 129 VAL A C 1
ATOM 1064 O O . VAL A 1 129 ? 3.567 -4.698 -11.161 1.00 97.56 129 VAL A O 1
ATOM 1067 N N . TYR A 1 130 ? 5.181 -5.431 -9.782 1.00 97.06 130 TYR A N 1
ATOM 1068 C CA . TYR A 1 130 ? 4.864 -6.849 -9.946 1.00 97.06 130 TYR A CA 1
ATOM 1069 C C . TYR A 1 130 ? 4.267 -7.445 -8.674 1.00 97.06 130 TYR A C 1
ATOM 1071 O O . TYR A 1 130 ? 4.859 -7.386 -7.597 1.00 97.06 130 TYR A O 1
ATOM 1079 N N . ILE A 1 131 ? 3.118 -8.093 -8.832 1.00 97.94 131 ILE A N 1
ATOM 1080 C CA . ILE A 1 131 ? 2.436 -8.852 -7.792 1.00 97.94 131 ILE A CA 1
ATOM 1081 C C . ILE A 1 131 ? 2.889 -10.306 -7.894 1.00 97.94 131 ILE A C 1
ATOM 1083 O O . ILE A 1 131 ? 2.793 -10.946 -8.948 1.00 97.94 131 ILE A O 1
ATOM 1087 N N . SER A 1 132 ? 3.423 -10.834 -6.794 1.00 97.50 132 SER A N 1
ATOM 1088 C CA . SER A 1 132 ? 3.900 -12.218 -6.738 1.00 97.50 132 SER A CA 1
ATOM 1089 C C . SER A 1 132 ? 2.730 -13.197 -6.772 1.00 97.50 132 SER A C 1
ATOM 1091 O O . SER A 1 132 ? 1.683 -12.912 -6.201 1.00 97.50 132 SER A O 1
ATOM 1093 N N . ARG A 1 133 ? 2.930 -14.387 -7.362 1.00 96.06 133 ARG A N 1
ATOM 1094 C CA . ARG A 1 133 ? 1.894 -15.429 -7.530 1.00 96.06 133 ARG A CA 1
ATOM 1095 C C . ARG A 1 133 ? 1.038 -15.650 -6.279 1.00 96.06 133 ARG A C 1
ATOM 1097 O O . ARG A 1 133 ? -0.177 -15.750 -6.392 1.00 96.06 133 ARG A O 1
ATOM 1104 N N . LYS A 1 134 ? 1.675 -15.694 -5.101 1.00 96.69 134 LYS A N 1
ATOM 1105 C CA . LYS A 1 134 ? 1.009 -15.888 -3.803 1.00 96.69 134 LYS A CA 1
ATOM 1106 C C . LYS A 1 134 ? -0.125 -14.880 -3.550 1.00 96.69 134 LYS A C 1
ATOM 1108 O O . LYS A 1 134 ? -1.138 -15.274 -2.999 1.00 96.69 134 LYS A O 1
ATOM 1113 N N . TYR A 1 135 ? 0.039 -13.629 -3.976 1.00 96.94 135 TYR A N 1
ATOM 1114 C CA . TYR A 1 135 ? -0.859 -12.508 -3.665 1.00 96.94 135 TYR A CA 1
ATOM 1115 C C . TYR A 1 135 ? -1.805 -12.145 -4.820 1.00 96.94 135 TYR A C 1
ATOM 1117 O O . TYR A 1 135 ? -2.595 -11.209 -4.731 1.00 96.94 135 TYR A O 1
ATOM 1125 N N . VAL A 1 136 ? -1.737 -12.874 -5.940 1.00 95.88 136 VAL A N 1
ATOM 1126 C CA . VAL A 1 136 ? -2.630 -12.650 -7.088 1.00 95.88 136 VAL A CA 1
ATOM 1127 C C . VAL A 1 136 ? -4.087 -12.970 -6.739 1.00 95.88 136 VAL A C 1
ATOM 1129 O O . VAL A 1 136 ? -4.988 -12.340 -7.286 1.00 95.88 136 VAL A O 1
ATOM 1132 N N . GLY A 1 137 ? -4.326 -13.940 -5.849 1.00 94.50 137 GLY A N 1
ATOM 1133 C CA . GLY A 1 137 ? -5.669 -14.248 -5.347 1.00 94.50 137 GLY A CA 1
ATOM 1134 C C . GLY A 1 137 ? -6.281 -13.056 -4.614 1.00 94.50 137 GLY A C 1
ATOM 1135 O O . GLY A 1 137 ? -7.362 -12.610 -4.985 1.00 94.50 137 GLY A O 1
ATOM 1136 N N . ASP A 1 138 ? -5.534 -12.493 -3.664 1.00 94.31 138 ASP A N 1
ATOM 1137 C CA . ASP A 1 138 ? -5.950 -11.335 -2.866 1.00 94.31 138 ASP A CA 1
ATOM 1138 C C . ASP A 1 138 ? -6.294 -10.142 -3.765 1.00 94.31 138 ASP A C 1
ATOM 1140 O O . ASP A 1 138 ? -7.383 -9.581 -3.668 1.00 94.31 138 ASP A O 1
ATOM 1144 N N . LEU A 1 139 ? -5.421 -9.827 -4.732 1.00 95.19 139 LEU A N 1
ATOM 1145 C CA . LEU A 1 139 ? -5.671 -8.758 -5.701 1.00 95.19 139 LEU A CA 1
ATOM 1146 C C . LEU A 1 139 ? -6.970 -8.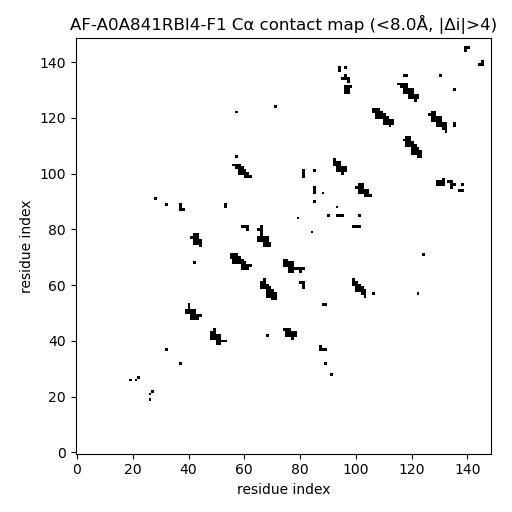977 -6.494 1.00 95.19 139 LEU A C 1
ATOM 1148 O O . LEU A 1 139 ? -7.726 -8.034 -6.706 1.00 95.19 139 LEU A O 1
ATOM 1152 N N . LYS A 1 140 ? -7.244 -10.203 -6.955 1.00 92.81 140 LYS A N 1
ATOM 1153 C CA . LYS A 1 140 ? -8.468 -10.496 -7.721 1.00 92.81 140 LYS A CA 1
ATOM 1154 C C . LYS A 1 140 ? -9.727 -10.349 -6.881 1.00 92.81 140 LYS A C 1
ATOM 1156 O O . LYS A 1 140 ? -10.720 -9.855 -7.410 1.00 92.81 140 LYS A O 1
ATOM 1161 N N . SER A 1 141 ? -9.678 -10.758 -5.615 1.00 92.31 141 SER A N 1
ATOM 1162 C CA . SER A 1 141 ? -10.777 -10.559 -4.673 1.00 92.31 141 SER A CA 1
ATOM 1163 C C . SER A 1 141 ? -11.029 -9.073 -4.433 1.00 92.31 141 SER A C 1
ATOM 1165 O O . SER A 1 141 ? -12.168 -8.642 -4.571 1.00 92.31 141 SER A O 1
ATOM 1167 N N . ILE A 1 142 ? -9.974 -8.279 -4.202 1.00 90.56 142 ILE A N 1
ATOM 1168 C CA . ILE A 1 142 ? -10.089 -6.823 -4.009 1.00 90.56 142 ILE A CA 1
ATOM 1169 C C . ILE A 1 142 ? -10.680 -6.133 -5.247 1.00 90.56 142 ILE A C 1
ATOM 1171 O O . ILE A 1 142 ? -11.523 -5.253 -5.127 1.00 90.56 142 ILE A O 1
ATOM 1175 N N . LEU A 1 143 ? -10.270 -6.543 -6.451 1.00 87.50 143 LEU A N 1
ATOM 1176 C CA . LEU A 1 143 ? -10.776 -5.963 -7.700 1.00 87.50 143 LEU A CA 1
ATOM 1177 C C . LEU A 1 143 ? -12.133 -6.541 -8.149 1.00 87.50 143 LEU A C 1
ATOM 1179 O O . LEU A 1 143 ? -12.646 -6.139 -9.192 1.00 87.50 143 LEU A O 1
ATOM 1183 N N . GLY A 1 144 ? -12.691 -7.524 -7.437 1.00 87.62 144 GLY A N 1
ATOM 1184 C CA . GLY A 1 144 ? -13.941 -8.189 -7.819 1.00 87.62 144 GLY A CA 1
ATOM 1185 C C . GLY A 1 144 ? -13.864 -9.021 -9.111 1.00 87.62 144 GLY A C 1
ATOM 1186 O O . GLY A 1 144 ? -14.894 -9.343 -9.698 1.00 87.62 144 GLY A O 1
ATOM 1187 N N . ILE A 1 145 ? -12.666 -9.404 -9.573 1.00 82.69 145 ILE A N 1
ATOM 1188 C CA . ILE A 1 145 ? -12.441 -10.098 -10.865 1.00 82.69 145 ILE A CA 1
ATOM 1189 C C . ILE A 1 145 ? -12.305 -11.621 -10.673 1.00 82.69 145 ILE A C 1
ATOM 1191 O O . ILE A 1 145 ? -11.602 -12.319 -11.414 1.00 82.69 145 ILE A O 1
ATOM 1195 N N . ASN A 1 146 ? -12.963 -12.180 -9.658 1.00 74.12 146 ASN A N 1
ATOM 1196 C CA . ASN A 1 146 ? -12.991 -13.627 -9.481 1.00 74.12 146 ASN A CA 1
ATOM 1197 C C . ASN A 1 146 ? -13.795 -14.261 -10.625 1.00 74.12 146 ASN A C 1
ATOM 1199 O O . ASN A 1 146 ? -14.953 -13.918 -10.857 1.00 74.12 146 ASN A O 1
ATOM 1203 N N . ARG A 1 147 ? -13.172 -15.193 -11.366 1.00 55.06 147 ARG A N 1
ATOM 1204 C CA . ARG A 1 147 ? -13.894 -16.017 -12.343 1.00 55.06 147 ARG A CA 1
ATOM 1205 C C . ARG A 1 147 ? -14.986 -16.758 -11.574 1.00 55.06 147 ARG A C 1
ATOM 1207 O O . ARG A 1 147 ? -14.663 -17.652 -10.794 1.00 55.06 147 ARG A O 1
ATOM 1214 N N . ARG A 1 148 ? -16.253 -16.391 -11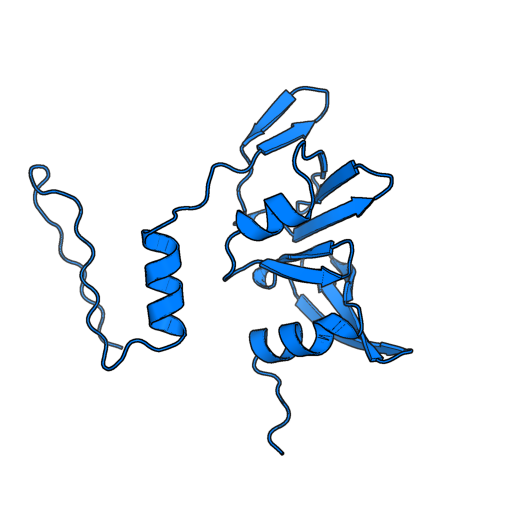.792 1.00 48.69 148 ARG A N 1
ATOM 1215 C CA . ARG A 1 148 ? -17.371 -17.288 -11.489 1.00 48.69 148 ARG A CA 1
ATOM 1216 C C . ARG A 1 148 ? -17.059 -18.609 -12.202 1.00 48.69 148 ARG A C 1
ATOM 1218 O O . ARG A 1 148 ? -16.765 -18.592 -13.399 1.00 48.69 148 ARG A O 1
ATOM 1225 N N . LYS A 1 149 ? -16.965 -19.687 -11.423 1.00 41.88 149 LYS A N 1
ATOM 1226 C CA . LYS A 1 149 ? -16.941 -21.051 -11.955 1.00 41.88 149 LYS A CA 1
ATOM 1227 C C . LYS A 1 149 ? -18.269 -21.347 -12.631 1.00 41.88 149 LYS A C 1
ATOM 1229 O O . LYS A 1 149 ? -19.290 -20.831 -12.124 1.00 41.88 149 LYS A O 1
#

pLDDT: mean 88.67, std 11.42, range [41.88, 98.44]

Sequence (149 aa):
MKTSIEHISEESETEVVIYCHAIDDEVSALLTYLDSPPTALFGEVDKELHLLDPEKIYYVESFDRRVFIYGECDKYISRKKLYELEEELPKHQFFRASKWMILNTGKIESVRPVIDGRMEAMLKNKKKVYISRKYVGDLKSILGINRRK

Secondary structure (DSSP, 8-state):
------PPPTTS--------SS--HHHHHHHHHHHSPPP-EEEEETTEEEEE-GGG--EEEEETTEEEEE-SS-EEEESS-HHHHHHHS-TTTEEEEETTEEEEGGGEEEEEE-GGG-EEEEETTS-EEEE-GGGHHHHHHHTT-----

Mean predicted aligned error: 9.46 Å

InterPro domains:
  IPR007492 LytTR DNA-binding domain [PF04397] (48-143)
  IPR007492 LytTR DNA-binding domain [PS50930] (45-145)
  IPR007492 LytTR DNA-binding domain [SM00850] (47-144)
  IPR046947 Transcriptional regulatory protein LytR-like [PTHR37299] (34-144)

Radius of gyration: 18.14 Å; Cα contacts (8 Å, |Δi|>4): 203; chains: 1; bounding box: 49×43×40 Å

Organism: NCBI:txid150

Nearest PDB structures (foldseek):
  3d6w-assembly1_A  TM=9.331E-01  e=1.357E-09  Bacillus cereus ATCC 10987
  4g4k-assembly1_A  TM=8.268E-01  e=6.892E-06  Staphylococcus aureus
  4xxe-assembly1_D  TM=8.210E-01  e=1.044E-05  Staphylococcus aureus subsp. aureus COL
  4cbv-assembly2_F  TM=6.333E-01  e=5.819E-05  Streptococcus pneumoniae
  3au4-assembly1_A  TM=3.448E-01  e=1.734E-01  Homo sapiens

Foldseek 3Di:
DDDDDDDDDPPDDDDDDDDDPDCDPVNVLVVVCVVQPQDFDWFDDPNDIDGDDLVQWFKWFDDPNWIWTDGLDDITTDPDDPVVCCVRRSVLQWDDQDPTMIGGPVQFPDWDADPPQKIWTQGPSRDIDIGDNVCVVVSCVSVVVDPDD